Protein AF-A0A934CWC6-F1 (afdb_monomer_lite)

Structure (mmCIF, N/CA/C/O backbone):
data_AF-A0A934CWC6-F1
#
_entry.id   AF-A0A934CWC6-F1
#
loop_
_atom_site.group_PDB
_atom_site.id
_atom_site.type_symbol
_atom_site.label_atom_id
_atom_site.label_alt_id
_atom_site.label_comp_id
_atom_site.label_asym_id
_atom_site.label_entity_id
_atom_site.label_seq_id
_atom_site.pdbx_PDB_ins_code
_atom_site.Cartn_x
_atom_site.Cartn_y
_atom_site.Cartn_z
_atom_site.occupancy
_atom_site.B_iso_or_equiv
_atom_site.auth_seq_id
_atom_site.auth_comp_id
_atom_site.auth_asym_id
_atom_site.auth_atom_id
_atom_site.pdbx_PDB_model_num
ATOM 1 N N . MET A 1 1 ? 16.229 18.798 -27.814 1.00 45.75 1 MET A N 1
ATOM 2 C CA . MET A 1 1 ? 16.484 17.554 -27.055 1.00 45.75 1 MET A CA 1
ATOM 3 C C . MET A 1 1 ? 16.670 17.940 -25.593 1.00 45.75 1 MET A C 1
ATOM 5 O O . MET A 1 1 ? 17.727 18.439 -25.235 1.00 45.75 1 MET A O 1
ATOM 9 N N . THR A 1 2 ? 15.618 17.852 -24.776 1.00 52.31 2 THR A N 1
ATOM 10 C CA . THR A 1 2 ? 15.664 18.291 -23.371 1.00 52.31 2 THR A CA 1
ATOM 11 C C . THR A 1 2 ? 16.436 17.263 -22.550 1.00 52.31 2 THR A C 1
ATOM 13 O O . THR A 1 2 ? 15.930 16.170 -22.306 1.00 52.31 2 THR A O 1
ATOM 16 N N . GLN A 1 3 ? 17.659 17.605 -22.145 1.00 61.09 3 GLN A N 1
ATOM 17 C CA . GLN A 1 3 ? 18.456 16.855 -21.172 1.00 61.09 3 GLN A CA 1
ATOM 18 C C . GLN A 1 3 ? 17.710 16.858 -19.826 1.00 61.09 3 GLN A C 1
ATOM 20 O O . GLN A 1 3 ? 17.851 17.776 -19.021 1.00 61.09 3 GLN A O 1
ATOM 25 N N . LYS A 1 4 ? 16.821 15.880 -19.605 1.00 61.12 4 LYS A N 1
ATOM 26 C CA . LYS A 1 4 ? 16.160 15.689 -18.308 1.00 61.12 4 LYS A CA 1
ATOM 27 C C . LYS A 1 4 ? 17.223 15.212 -17.324 1.00 61.12 4 LYS A C 1
ATOM 29 O O . LYS A 1 4 ? 17.717 14.097 -17.466 1.00 61.12 4 LYS A O 1
ATOM 34 N N . ASN A 1 5 ? 17.577 16.048 -16.343 1.00 79.00 5 ASN A N 1
ATOM 35 C CA . ASN A 1 5 ? 18.562 15.670 -15.328 1.00 79.00 5 ASN A CA 1
ATOM 36 C C . ASN A 1 5 ? 18.143 14.337 -14.678 1.00 79.00 5 ASN A C 1
ATOM 38 O O . ASN A 1 5 ? 16.967 14.186 -14.329 1.00 79.00 5 ASN A O 1
ATOM 42 N N . PRO A 1 6 ? 19.073 13.390 -14.471 1.00 82.12 6 PRO A N 1
ATOM 43 C CA . PRO A 1 6 ? 18.762 12.042 -13.984 1.00 82.12 6 PRO A CA 1
ATOM 44 C C . PRO A 1 6 ? 18.031 12.050 -12.633 1.00 82.12 6 PRO A C 1
ATOM 46 O O . PRO A 1 6 ? 17.181 11.201 -12.376 1.00 82.12 6 PRO A O 1
ATOM 49 N N . ILE A 1 7 ? 18.275 13.072 -11.811 1.00 86.69 7 ILE A N 1
ATOM 50 C CA . ILE A 1 7 ? 17.576 13.311 -10.542 1.00 86.69 7 ILE A CA 1
ATOM 51 C C . ILE A 1 7 ? 16.071 13.532 -10.742 1.00 86.69 7 ILE A C 1
ATOM 53 O O . ILE A 1 7 ? 15.280 12.967 -9.998 1.00 86.69 7 ILE A O 1
ATOM 57 N N . TRP A 1 8 ? 15.649 14.280 -11.767 1.00 88.12 8 TRP A N 1
ATOM 58 C CA . TRP A 1 8 ? 14.223 14.496 -12.053 1.00 88.12 8 TRP A CA 1
ATOM 59 C C . TRP A 1 8 ? 13.526 13.224 -12.533 1.00 88.12 8 TRP A C 1
ATOM 61 O O . TRP A 1 8 ? 12.334 13.040 -12.284 1.00 88.12 8 TRP A O 1
ATOM 71 N N . VAL A 1 9 ? 14.255 12.345 -13.223 1.00 88.06 9 VAL A N 1
ATOM 72 C CA . VAL A 1 9 ? 13.734 11.038 -13.643 1.00 88.06 9 VAL A CA 1
ATOM 73 C C . VAL A 1 9 ? 13.551 10.136 -12.425 1.00 88.06 9 VAL A C 1
ATOM 75 O O . VAL A 1 9 ? 12.469 9.587 -12.242 1.00 88.06 9 VAL A O 1
ATOM 78 N N . ALA A 1 10 ? 14.558 10.054 -11.551 1.00 91.38 10 ALA A N 1
ATOM 79 C CA . ALA A 1 10 ? 14.476 9.285 -10.311 1.00 91.38 10 ALA A CA 1
ATOM 80 C C . ALA A 1 10 ? 13.356 9.788 -9.384 1.00 91.38 10 ALA A C 1
ATOM 82 O O . ALA A 1 10 ? 12.629 8.980 -8.810 1.00 91.38 10 ALA A O 1
ATOM 83 N N . LEU A 1 11 ? 13.172 11.109 -9.285 1.00 93.25 11 LEU A N 1
ATOM 84 C CA . LEU A 1 11 ? 12.117 11.707 -8.465 1.00 93.25 11 LEU A CA 1
ATOM 85 C C . LEU A 1 11 ? 10.717 11.353 -8.981 1.00 93.25 11 LEU A C 1
ATOM 87 O O . LEU A 1 11 ? 9.852 10.990 -8.190 1.00 93.25 11 LEU A O 1
ATOM 91 N N . ASN A 1 12 ? 10.501 11.420 -10.301 1.00 92.38 12 ASN A N 1
ATOM 92 C CA . ASN A 1 12 ? 9.229 11.016 -10.906 1.00 92.38 12 ASN A CA 1
ATOM 93 C C . ASN A 1 12 ? 8.944 9.531 -10.673 1.00 92.38 12 ASN A C 1
ATOM 95 O O . ASN A 1 12 ? 7.824 9.183 -10.317 1.00 92.38 12 ASN A O 1
ATOM 99 N N . LEU A 1 13 ? 9.958 8.673 -10.811 1.00 89.88 13 LEU A N 1
ATOM 100 C CA . LEU A 1 13 ? 9.808 7.238 -10.579 1.00 89.88 13 LEU A CA 1
ATOM 101 C C . LEU A 1 13 ? 9.452 6.937 -9.116 1.00 89.88 13 LEU A C 1
ATOM 103 O O . LEU A 1 13 ? 8.547 6.155 -8.836 1.00 89.88 13 LEU A O 1
ATOM 107 N N . ALA A 1 14 ? 10.142 7.588 -8.175 1.00 93.19 14 ALA A N 1
ATOM 108 C CA . ALA A 1 14 ? 9.872 7.449 -6.748 1.00 93.19 14 ALA A CA 1
ATOM 109 C C . ALA A 1 14 ? 8.461 7.936 -6.386 1.00 93.19 14 ALA A C 1
ATOM 111 O O . ALA A 1 14 ? 7.783 7.310 -5.573 1.00 93.19 14 ALA A O 1
ATOM 112 N N . TRP A 1 15 ? 8.000 9.017 -7.019 1.00 94.31 15 TRP A N 1
ATOM 113 C CA . TRP A 1 15 ? 6.643 9.530 -6.861 1.00 94.31 15 TRP A CA 1
ATOM 114 C C . TRP A 1 15 ? 5.614 8.527 -7.392 1.00 94.31 15 TRP A C 1
ATOM 116 O O . TRP A 1 15 ? 4.719 8.115 -6.660 1.00 94.31 15 TRP A O 1
ATOM 126 N N . GLU A 1 16 ? 5.777 8.059 -8.627 1.00 90.62 16 GLU A N 1
ATOM 127 C CA . GLU A 1 16 ? 4.864 7.110 -9.272 1.00 90.62 16 GLU A CA 1
ATOM 128 C C . GLU A 1 16 ? 4.733 5.798 -8.476 1.00 90.62 16 GLU A C 1
ATOM 130 O O . GLU A 1 16 ? 3.622 5.321 -8.221 1.00 90.62 16 GLU A O 1
ATOM 135 N N . LEU A 1 17 ? 5.854 5.261 -7.987 1.00 88.69 17 LEU A N 1
ATOM 136 C CA . LEU A 1 17 ? 5.871 4.087 -7.110 1.00 88.69 17 LEU A CA 1
ATOM 137 C C . LEU A 1 17 ? 5.243 4.383 -5.743 1.00 88.69 17 LEU A C 1
ATOM 139 O O . LEU A 1 17 ? 4.460 3.578 -5.235 1.00 88.69 17 LEU A O 1
ATOM 143 N N . GLY A 1 18 ? 5.539 5.553 -5.172 1.00 93.06 18 GLY A N 1
ATOM 144 C CA . GLY A 1 18 ? 5.003 6.003 -3.892 1.00 93.06 18 GLY A CA 1
ATOM 145 C C . GLY A 1 18 ? 3.477 6.019 -3.874 1.00 93.06 18 GLY A C 1
ATOM 146 O O . GLY A 1 18 ? 2.877 5.390 -3.004 1.00 93.06 18 GLY A O 1
ATOM 147 N N . TYR A 1 19 ? 2.830 6.653 -4.857 1.00 90.75 19 TYR A N 1
ATOM 148 C CA . TYR A 1 19 ? 1.360 6.698 -4.919 1.00 90.75 19 TYR A CA 1
ATOM 149 C C . TYR A 1 19 ? 0.737 5.349 -5.258 1.00 90.75 19 TYR A C 1
ATOM 151 O O . TYR A 1 19 ? -0.292 5.001 -4.682 1.00 90.75 19 TYR A O 1
ATOM 159 N N . THR A 1 20 ? 1.371 4.557 -6.125 1.00 87.75 20 THR A N 1
ATOM 160 C CA . THR A 1 20 ? 0.874 3.219 -6.486 1.00 87.75 20 THR A CA 1
ATOM 161 C C . THR A 1 20 ? 0.719 2.314 -5.261 1.00 87.75 20 THR A C 1
ATOM 163 O O . THR A 1 20 ? -0.208 1.508 -5.206 1.00 87.75 20 THR A O 1
ATOM 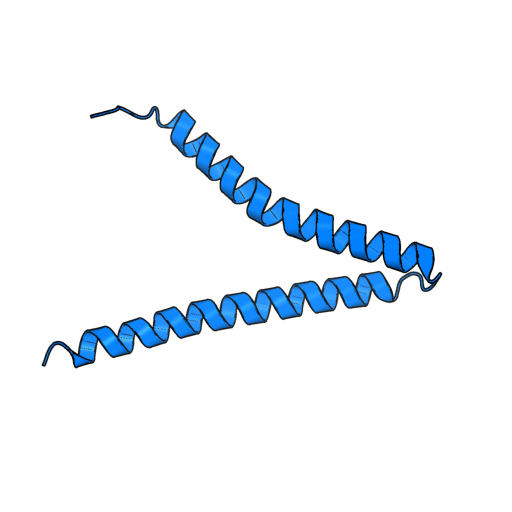166 N N . ILE A 1 21 ? 1.592 2.468 -4.262 1.00 83.94 21 ILE A N 1
ATOM 167 C CA . ILE A 1 21 ? 1.575 1.672 -3.029 1.00 83.94 21 ILE A CA 1
ATOM 168 C C . ILE A 1 21 ? 0.784 2.384 -1.920 1.00 83.94 21 ILE A C 1
ATOM 170 O O . ILE A 1 21 ? -0.031 1.761 -1.240 1.00 83.94 21 ILE A O 1
ATOM 174 N N . ALA A 1 22 ? 0.980 3.693 -1.743 1.00 90.56 22 ALA A N 1
ATOM 175 C CA . ALA A 1 22 ? 0.350 4.449 -0.663 1.00 90.56 22 ALA A CA 1
ATOM 176 C C . ALA A 1 22 ? -1.175 4.533 -0.813 1.00 90.56 22 ALA A C 1
ATOM 178 O O . ALA A 1 22 ? -1.890 4.379 0.176 1.00 90.56 22 ALA A O 1
ATOM 179 N N . ILE A 1 23 ? -1.689 4.727 -2.033 1.00 90.06 23 ILE A N 1
ATOM 180 C CA . ILE A 1 23 ? -3.132 4.850 -2.290 1.00 90.06 23 ILE A CA 1
ATOM 181 C C . ILE A 1 23 ? -3.910 3.612 -1.804 1.00 90.06 23 ILE A C 1
ATOM 183 O O . ILE A 1 23 ? -4.814 3.780 -0.984 1.00 90.06 23 ILE A O 1
ATOM 187 N N . PRO A 1 24 ? -3.593 2.373 -2.229 1.00 79.44 24 PRO A N 1
ATOM 188 C CA . PRO A 1 24 ? -4.329 1.197 -1.771 1.00 79.44 24 PRO A CA 1
ATOM 189 C C . PRO A 1 24 ? -4.151 0.931 -0.274 1.00 79.44 24 PRO A C 1
ATOM 191 O O . PRO A 1 24 ? -5.117 0.530 0.370 1.00 79.44 24 PRO A O 1
ATOM 194 N N . ILE A 1 25 ? -2.974 1.202 0.306 1.00 84.38 25 ILE A N 1
ATOM 195 C CA . ILE A 1 25 ? -2.754 1.060 1.756 1.00 84.38 25 ILE A CA 1
ATOM 196 C C . ILE A 1 25 ? -3.665 2.005 2.535 1.00 84.38 25 ILE A C 1
ATOM 198 O O . ILE A 1 25 ? -4.316 1.581 3.487 1.00 84.38 25 ILE A O 1
ATOM 202 N N . VAL A 1 26 ? -3.737 3.274 2.133 1.00 87.19 26 VAL A N 1
ATOM 203 C CA . VAL A 1 26 ? -4.563 4.266 2.826 1.00 87.19 26 VAL A CA 1
ATOM 204 C C . VAL A 1 26 ? -6.044 3.970 2.613 1.00 87.19 26 VAL A C 1
ATOM 206 O O . VAL A 1 26 ? -6.796 3.950 3.581 1.00 87.19 26 VAL A O 1
ATOM 209 N N . ILE A 1 27 ? -6.476 3.672 1.387 1.00 83.88 27 ILE A N 1
ATOM 210 C CA . ILE A 1 27 ? -7.892 3.403 1.095 1.00 83.88 27 ILE A CA 1
ATOM 211 C C . ILE A 1 27 ? -8.371 2.132 1.801 1.00 83.88 27 ILE A C 1
ATOM 213 O O . ILE A 1 27 ? -9.409 2.155 2.460 1.00 83.88 27 ILE A O 1
ATOM 217 N N . LEU A 1 28 ? -7.629 1.028 1.698 1.00 75.94 28 LEU A N 1
ATOM 218 C CA . LEU A 1 28 ? -8.044 -0.249 2.284 1.00 75.94 28 LEU A CA 1
ATOM 219 C C . LEU A 1 28 ? -7.779 -0.304 3.787 1.00 75.94 28 LEU A C 1
ATOM 221 O O . LEU A 1 28 ? -8.610 -0.819 4.529 1.00 75.94 28 LEU A O 1
ATOM 225 N N . GLY A 1 29 ? -6.658 0.251 4.251 1.00 77.44 29 GLY A N 1
ATOM 226 C CA . GLY A 1 29 ? -6.314 0.301 5.669 1.00 77.44 29 GLY A CA 1
ATOM 227 C C . GLY A 1 29 ? -7.234 1.236 6.447 1.00 77.44 29 GLY A C 1
ATOM 228 O O . GLY A 1 29 ? -7.819 0.829 7.448 1.00 77.44 29 GLY A O 1
ATOM 229 N N . PHE A 1 30 ? -7.429 2.468 5.965 1.00 80.00 30 PHE A N 1
ATOM 230 C CA . PHE A 1 30 ? -8.310 3.431 6.628 1.00 80.00 30 PHE A CA 1
ATOM 231 C C . PHE A 1 30 ? -9.788 3.091 6.415 1.00 80.00 30 PHE A C 1
ATOM 233 O O . PHE A 1 30 ? -10.575 3.183 7.353 1.00 80.00 30 PHE A O 1
ATOM 240 N N . GLY A 1 31 ? -10.166 2.631 5.217 1.00 75.12 31 GLY A N 1
ATOM 241 C CA . GLY A 1 31 ? -11.518 2.144 4.937 1.00 75.12 31 GLY A CA 1
ATOM 242 C C . GLY A 1 31 ? -11.881 0.928 5.789 1.00 75.12 31 GLY A C 1
ATOM 243 O O . GLY A 1 31 ? -12.953 0.903 6.388 1.00 75.12 31 GLY A O 1
ATOM 244 N N . GLY A 1 32 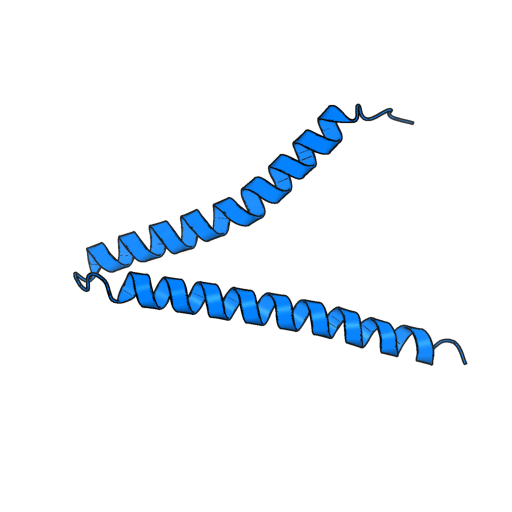? -10.964 -0.033 5.923 1.00 67.69 32 GLY A N 1
ATOM 245 C CA . GLY A 1 32 ? -11.124 -1.196 6.794 1.00 67.69 32 GLY A CA 1
ATOM 246 C C . GLY A 1 32 ? -11.233 -0.809 8.268 1.00 67.69 32 GLY A C 1
ATOM 247 O O . GLY A 1 32 ? -12.165 -1.243 8.938 1.00 67.69 32 GLY A O 1
ATOM 248 N N . ALA A 1 33 ? -10.350 0.069 8.757 1.00 69.25 33 ALA A N 1
ATOM 249 C CA . ALA A 1 33 ? -10.374 0.543 10.143 1.00 69.25 33 ALA A CA 1
ATOM 250 C C . ALA A 1 33 ? -11.636 1.360 10.478 1.00 69.25 33 ALA A C 1
ATOM 252 O O . ALA A 1 33 ? -12.193 1.232 11.570 1.00 69.25 33 ALA A O 1
ATOM 253 N N . TRP A 1 34 ? -12.119 2.188 9.546 1.00 70.00 34 TRP A N 1
ATOM 254 C CA . TRP A 1 34 ? -13.344 2.969 9.734 1.00 70.00 34 TRP A CA 1
ATOM 255 C C . TRP A 1 34 ? -14.586 2.077 9.793 1.00 70.00 34 TRP A C 1
ATOM 257 O O . TRP A 1 34 ? -15.464 2.292 10.633 1.00 70.00 34 TRP A O 1
ATOM 267 N N . LEU A 1 35 ? -14.642 1.050 8.942 1.00 64.25 35 LEU A N 1
ATOM 268 C CA . LEU A 1 35 ? -15.739 0.088 8.928 1.00 64.25 35 LEU A CA 1
ATOM 269 C C . LEU A 1 35 ? -15.723 -0.782 10.197 1.00 64.25 35 LEU A C 1
ATOM 271 O O . LEU A 1 35 ? -16.767 -0.970 10.817 1.00 64.25 35 LEU A O 1
ATOM 275 N N . ASP A 1 36 ? -14.542 -1.209 10.651 1.00 62.53 36 ASP A N 1
ATOM 276 C CA . ASP A 1 36 ? -14.364 -1.969 11.896 1.00 62.53 36 ASP A CA 1
ATOM 277 C C . ASP A 1 36 ? -14.858 -1.181 13.126 1.00 62.53 36 ASP A C 1
ATOM 279 O O . ASP A 1 36 ? -15.608 -1.705 13.952 1.00 62.53 36 ASP A O 1
ATOM 283 N N . LYS A 1 37 ? -14.562 0.128 13.182 1.00 64.94 37 LYS A N 1
ATOM 284 C CA . LYS A 1 37 ? -15.045 1.034 14.240 1.00 64.94 37 LYS A CA 1
ATOM 285 C C . LYS A 1 37 ? -16.555 1.298 14.172 1.00 64.94 37 LYS A C 1
ATOM 287 O O . LYS A 1 37 ? -17.174 1.525 15.209 1.00 64.94 37 LYS A O 1
ATOM 292 N N . LYS A 1 38 ? -17.156 1.293 12.976 1.00 64.94 38 LYS A N 1
ATOM 293 C CA . LYS A 1 38 ? -18.593 1.564 12.790 1.00 64.94 38 LYS A CA 1
ATOM 294 C C . LYS A 1 38 ? -19.479 0.358 13.109 1.00 64.94 38 LYS A C 1
ATOM 296 O O . LYS A 1 38 ? -20.589 0.556 13.593 1.00 64.94 38 LYS A O 1
ATOM 301 N N . TYR A 1 39 ? -18.998 -0.860 12.861 1.00 64.75 39 TYR A N 1
ATOM 302 C CA . TYR A 1 39 ? -19.746 -2.094 13.135 1.00 64.75 39 TYR A CA 1
ATOM 303 C C . TYR A 1 39 ? -19.386 -2.755 14.474 1.00 64.75 39 TYR A C 1
ATOM 305 O O . TYR A 1 39 ? -20.072 -3.687 14.883 1.00 64.75 39 TYR A O 1
ATOM 313 N N . GLY A 1 40 ? -18.350 -2.281 15.179 1.00 60.88 40 GLY A N 1
ATOM 314 C CA . GLY A 1 40 ? -17.949 -2.819 16.486 1.00 60.88 40 GLY A CA 1
ATOM 315 C C . GLY A 1 40 ? -17.400 -4.250 16.425 1.00 60.88 40 GLY A C 1
ATOM 316 O O . GLY A 1 40 ? -17.260 -4.901 17.454 1.00 60.88 40 GLY A O 1
ATOM 317 N N . THR A 1 41 ? -17.093 -4.750 15.225 1.00 56.53 41 THR A N 1
ATOM 318 C CA . THR A 1 41 ? -16.662 -6.128 14.947 1.00 56.53 41 THR A CA 1
ATOM 319 C C . THR A 1 41 ? -15.148 -6.302 15.003 1.00 56.53 41 THR A C 1
ATOM 321 O O . THR A 1 41 ? -14.616 -7.154 14.291 1.00 56.53 41 THR A O 1
ATOM 324 N N . SER A 1 42 ? -14.436 -5.513 15.812 1.00 54.28 42 SER A N 1
ATOM 325 C CA . SER A 1 42 ? -12.982 -5.635 15.901 1.00 54.28 42 SER A CA 1
ATOM 326 C C . SER A 1 42 ? -12.579 -7.062 16.293 1.00 54.28 42 SER A C 1
ATOM 328 O O . SER A 1 42 ? -12.997 -7.507 17.364 1.00 54.28 42 SER A O 1
ATOM 330 N N . PRO A 1 43 ? -11.794 -7.803 15.469 1.00 65.38 43 PRO A N 1
ATOM 331 C CA . PRO A 1 43 ? -11.012 -7.380 14.291 1.00 65.38 43 PRO A CA 1
ATOM 332 C C . PRO A 1 43 ? -11.418 -8.062 12.956 1.00 65.38 43 PRO A C 1
ATOM 334 O O . PRO A 1 43 ? -10.576 -8.304 12.088 1.00 65.38 43 PRO A O 1
ATOM 337 N N . ALA A 1 44 ? -12.683 -8.436 12.770 1.00 67.19 44 ALA A N 1
ATOM 338 C CA . ALA A 1 44 ? -13.135 -9.230 11.624 1.00 67.19 44 ALA A CA 1
ATOM 339 C C . ALA A 1 44 ? -13.077 -8.471 10.283 1.00 67.19 44 ALA A C 1
ATOM 341 O O . ALA A 1 44 ? -12.696 -9.051 9.265 1.00 67.19 44 ALA A O 1
ATOM 342 N N . LEU A 1 45 ? -13.405 -7.172 10.257 1.00 64.44 45 LEU A N 1
ATOM 343 C CA . LEU A 1 45 ? -13.400 -6.386 9.013 1.00 64.44 45 LEU A CA 1
ATOM 344 C C . LEU A 1 45 ? -11.985 -6.064 8.529 1.00 64.44 45 LEU A C 1
ATOM 346 O O . LEU A 1 45 ? -11.745 -6.012 7.323 1.00 64.44 45 LEU A O 1
ATOM 350 N N . LEU A 1 46 ? -11.039 -5.920 9.456 1.00 66.19 46 LEU A N 1
ATOM 351 C CA . LEU A 1 46 ? -9.621 -5.750 9.144 1.00 66.19 46 LEU A CA 1
ATOM 352 C C . LEU A 1 46 ? -9.060 -7.016 8.466 1.00 66.19 46 LEU A C 1
ATOM 354 O O . LEU A 1 46 ? -8.388 -6.920 7.439 1.00 66.19 46 LEU A O 1
ATOM 358 N N . LEU A 1 47 ? -9.428 -8.205 8.965 1.00 73.19 47 LEU A N 1
ATOM 359 C CA . LEU A 1 47 ? -9.075 -9.494 8.352 1.00 73.19 47 LEU A CA 1
ATOM 360 C C . LEU A 1 47 ? -9.709 -9.678 6.966 1.00 73.19 47 LEU A C 1
ATOM 362 O O . LEU A 1 47 ? -9.030 -10.112 6.035 1.00 73.19 47 LEU A O 1
ATOM 366 N N . ILE A 1 48 ? -10.980 -9.301 6.799 1.00 75.44 48 ILE A N 1
ATOM 367 C CA . ILE A 1 48 ? -11.669 -9.361 5.500 1.00 75.44 48 ILE A CA 1
ATOM 368 C C . ILE A 1 48 ? -11.046 -8.372 4.504 1.00 75.44 48 ILE A C 1
ATOM 370 O O . ILE A 1 48 ? -10.833 -8.730 3.349 1.00 75.44 48 ILE A O 1
ATOM 374 N N . GLY A 1 49 ? -10.695 -7.158 4.940 1.00 69.25 49 GLY A N 1
ATOM 375 C CA . GLY A 1 49 ? -10.006 -6.160 4.117 1.00 69.25 49 GLY A CA 1
ATOM 376 C C . GLY A 1 49 ? -8.612 -6.615 3.674 1.00 69.25 49 GLY A C 1
ATOM 377 O O . GLY A 1 49 ? -8.255 -6.460 2.505 1.00 69.25 49 GLY A O 1
ATOM 378 N N . MET A 1 50 ? -7.849 -7.252 4.567 1.00 73.00 50 MET A N 1
ATOM 379 C CA . MET A 1 50 ? -6.576 -7.892 4.220 1.00 73.00 50 MET A CA 1
ATOM 380 C C . MET A 1 50 ? -6.764 -9.030 3.212 1.00 73.00 50 MET A C 1
ATOM 382 O O . MET A 1 50 ? -6.059 -9.065 2.203 1.00 73.00 50 MET A O 1
ATOM 386 N N . ALA A 1 51 ? -7.728 -9.925 3.441 1.00 80.81 51 ALA A N 1
ATOM 387 C CA . ALA A 1 51 ? -8.022 -11.031 2.532 1.00 80.81 51 ALA A CA 1
ATOM 388 C C . ALA A 1 51 ? -8.456 -10.532 1.142 1.00 80.81 51 ALA A C 1
ATOM 390 O O . ALA A 1 51 ? -7.987 -11.044 0.125 1.00 80.81 51 ALA A O 1
ATOM 391 N N . LEU A 1 52 ? -9.285 -9.484 1.086 1.00 75.62 52 LEU A N 1
ATOM 392 C CA . LEU A 1 52 ? -9.691 -8.821 -0.156 1.00 75.62 52 LEU A CA 1
ATOM 393 C C . LEU A 1 52 ? -8.511 -8.163 -0.871 1.00 75.62 52 LEU A C 1
ATOM 395 O O . LEU A 1 52 ? -8.374 -8.335 -2.078 1.00 75.62 52 LEU A O 1
ATOM 399 N N . SER A 1 53 ? -7.635 -7.459 -0.152 1.00 76.19 53 SER A N 1
ATOM 400 C CA . SER A 1 53 ? -6.419 -6.860 -0.722 1.00 76.19 53 SER A CA 1
ATOM 401 C C . SER A 1 53 ? -5.521 -7.910 -1.389 1.00 76.19 53 SER A C 1
ATOM 403 O O . SER A 1 53 ? -5.057 -7.732 -2.521 1.00 76.19 53 SER A O 1
ATOM 405 N N . LEU A 1 54 ? -5.342 -9.050 -0.717 1.00 81.62 54 LEU A N 1
ATOM 406 C CA . LEU A 1 54 ? -4.577 -10.195 -1.212 1.00 81.62 54 LEU A CA 1
ATOM 407 C C . LEU A 1 54 ? -5.226 -10.832 -2.448 1.00 81.62 54 LEU A C 1
ATOM 409 O O . LEU A 1 54 ? -4.537 -11.126 -3.430 1.00 81.62 54 LEU A O 1
ATOM 413 N N . ALA A 1 55 ? -6.549 -11.003 -2.424 1.00 84.81 55 ALA A N 1
ATOM 414 C CA . ALA A 1 55 ? -7.311 -11.543 -3.543 1.00 84.81 55 ALA A CA 1
ATOM 415 C C . ALA A 1 55 ? -7.258 -10.614 -4.766 1.00 84.81 55 ALA A C 1
ATOM 417 O O . ALA A 1 55 ? -6.950 -11.062 -5.871 1.00 84.81 55 ALA A O 1
ATOM 418 N N . VAL A 1 56 ? -7.487 -9.312 -4.576 1.00 82.44 56 VAL A N 1
ATOM 419 C CA . VAL A 1 56 ? -7.448 -8.310 -5.652 1.00 82.44 56 VAL A CA 1
ATOM 420 C C . VAL A 1 56 ? -6.045 -8.207 -6.250 1.00 82.44 56 VAL A C 1
ATOM 422 O O . VAL A 1 56 ? -5.910 -8.234 -7.475 1.00 82.44 56 VAL A O 1
ATOM 425 N N . SER A 1 57 ? -4.999 -8.173 -5.418 1.00 75.94 57 SER A N 1
ATOM 426 C CA . SER A 1 57 ? -3.608 -8.178 -5.894 1.00 75.94 57 SER A CA 1
ATOM 427 C C . SER A 1 57 ? -3.290 -9.433 -6.707 1.00 75.94 57 SER A C 1
ATOM 429 O O . SER A 1 57 ? -2.761 -9.328 -7.814 1.00 75.94 57 SER A O 1
ATOM 431 N N . SER A 1 58 ? -3.669 -10.616 -6.214 1.00 87.50 58 SER A N 1
ATOM 432 C CA . SER A 1 58 ? -3.433 -11.880 -6.925 1.00 87.50 58 SER A CA 1
ATOM 433 C C . SER A 1 58 ? -4.148 -11.925 -8.274 1.00 87.50 58 SER A C 1
ATOM 435 O O . SER A 1 58 ? -3.549 -12.306 -9.281 1.00 87.50 58 SER A O 1
ATOM 437 N N . VAL A 1 59 ? -5.408 -11.485 -8.333 1.00 88.50 59 VAL A N 1
ATOM 438 C CA . VAL A 1 59 ? -6.177 -11.430 -9.587 1.00 88.50 59 VAL A CA 1
ATOM 439 C C . VAL A 1 59 ? -5.575 -10.415 -10.564 1.00 88.50 59 VAL A C 1
ATOM 441 O O . VAL A 1 59 ? -5.498 -10.695 -11.762 1.00 88.50 59 VAL A O 1
ATOM 444 N N . GLY A 1 60 ? -5.118 -9.260 -10.075 1.00 82.1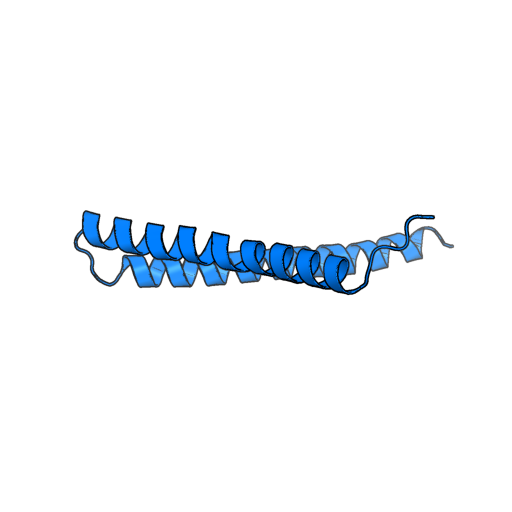9 60 GLY A N 1
ATOM 445 C CA . GLY A 1 60 ? -4.453 -8.241 -10.887 1.00 82.19 60 GLY A CA 1
ATOM 446 C C . GLY A 1 60 ? -3.169 -8.758 -11.534 1.00 82.19 60 GLY A C 1
ATOM 447 O O . GLY A 1 60 ? -3.001 -8.640 -12.749 1.00 82.19 60 GLY A O 1
ATOM 448 N N . VAL A 1 61 ? -2.304 -9.405 -10.747 1.00 86.44 61 VAL A N 1
ATOM 449 C CA . VAL A 1 61 ? -1.069 -10.036 -11.242 1.00 86.44 61 VAL A CA 1
ATOM 450 C C . VAL A 1 61 ? -1.392 -11.140 -12.245 1.00 86.44 61 VAL A C 1
ATOM 452 O O . VAL A 1 61 ? -0.831 -11.156 -13.339 1.00 86.44 61 VAL A O 1
ATOM 455 N N . TYR A 1 62 ? -2.345 -12.019 -11.928 1.00 86.69 62 TYR A N 1
ATOM 456 C CA . TYR A 1 62 ? -2.727 -13.123 -12.808 1.00 86.69 62 TYR A CA 1
ATOM 457 C C . TYR A 1 62 ? -3.263 -12.647 -14.166 1.00 86.69 62 TYR A C 1
ATOM 459 O O . TYR A 1 62 ? -2.916 -13.216 -15.203 1.00 86.69 62 TYR A O 1
ATOM 467 N N . ARG A 1 63 ? -4.077 -11.582 -14.191 1.00 84.62 63 ARG A N 1
ATOM 468 C CA . ARG A 1 63 ? -4.547 -10.968 -15.447 1.00 84.62 63 ARG A CA 1
ATOM 469 C C . ARG A 1 63 ? -3.383 -10.400 -16.250 1.00 84.62 63 ARG A C 1
ATOM 471 O O . ARG A 1 63 ? -3.288 -10.692 -17.435 1.00 84.62 63 ARG A O 1
ATOM 478 N N . LYS A 1 64 ? -2.467 -9.683 -15.597 1.00 79.56 64 LYS A N 1
ATOM 479 C CA . LYS A 1 64 ? -1.305 -9.074 -16.259 1.00 79.56 64 LYS A CA 1
ATOM 480 C C . LYS A 1 64 ? -0.374 -10.121 -16.870 1.00 79.56 64 LYS A C 1
ATOM 482 O O . LYS A 1 64 ? 0.029 -9.982 -18.017 1.00 79.56 64 LYS A O 1
ATOM 487 N N . VAL A 1 65 ? -0.097 -11.204 -16.141 1.00 86.75 65 VAL A N 1
ATOM 488 C CA . VAL A 1 65 ? 0.705 -12.331 -16.644 1.00 86.75 65 VAL A CA 1
ATOM 489 C C . VAL A 1 65 ? 0.014 -13.006 -17.828 1.00 86.75 65 VAL A C 1
ATOM 491 O O . VAL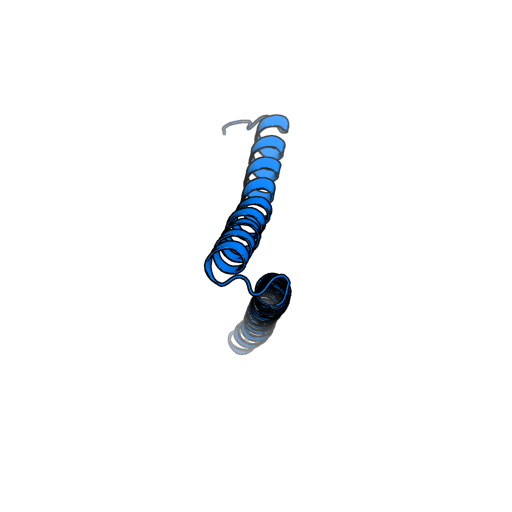 A 1 65 ? 0.653 -13.263 -18.843 1.00 86.75 65 VAL A O 1
ATOM 494 N N . ARG A 1 66 ? -1.299 -13.250 -17.743 1.00 79.25 66 ARG A N 1
ATOM 495 C CA . ARG A 1 66 ? -2.061 -13.842 -18.852 1.00 79.25 66 ARG A CA 1
ATOM 496 C C . ARG A 1 66 ? -2.100 -12.973 -20.097 1.00 79.25 66 ARG A C 1
ATOM 498 O O . ARG A 1 66 ? -2.054 -13.533 -21.189 1.00 79.25 66 ARG A O 1
ATOM 505 N N . ASP A 1 67 ? -2.224 -11.662 -19.945 1.00 77.56 67 ASP A N 1
ATOM 506 C CA . ASP A 1 67 ? -2.216 -10.744 -21.081 1.00 77.56 67 ASP A CA 1
ATOM 507 C C . ASP A 1 67 ? -0.847 -10.772 -21.768 1.00 77.56 67 ASP A C 1
ATOM 509 O O . ASP A 1 67 ? -0.794 -10.950 -22.981 1.00 77.56 67 ASP A O 1
ATOM 513 N N . ILE A 1 68 ? 0.252 -10.782 -21.003 1.00 75.69 68 ILE A N 1
ATOM 514 C CA . ILE A 1 68 ? 1.615 -10.940 -21.543 1.00 75.69 68 ILE A CA 1
ATOM 515 C C . ILE A 1 68 ? 1.785 -12.294 -22.261 1.00 75.69 68 ILE A C 1
ATOM 517 O O . ILE A 1 68 ? 2.262 -12.342 -23.393 1.00 75.69 68 ILE A O 1
ATOM 521 N N . THR A 1 69 ? 1.347 -13.408 -21.658 1.00 74.25 69 THR A N 1
ATOM 522 C CA . THR A 1 69 ? 1.425 -14.738 -22.298 1.00 74.25 69 THR A CA 1
ATOM 523 C C . THR A 1 69 ? 0.539 -14.848 -23.549 1.00 74.25 69 THR A C 1
ATOM 525 O O . THR A 1 69 ? 0.842 -15.627 -24.456 1.00 74.25 69 THR A O 1
ATOM 528 N N . ARG A 1 70 ? -0.573 -14.106 -23.617 1.00 62.88 70 ARG A N 1
ATOM 529 C CA . ARG A 1 70 ? -1.453 -14.072 -24.796 1.00 62.88 70 ARG A CA 1
ATOM 530 C C . ARG A 1 70 ? -0.863 -13.242 -25.929 1.00 62.88 70 ARG A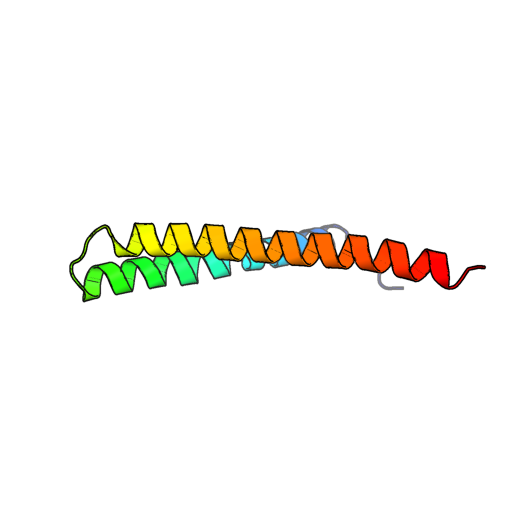 C 1
ATOM 532 O O . ARG A 1 70 ? -0.911 -13.703 -27.070 1.00 62.88 70 ARG A O 1
ATOM 539 N N . ASP A 1 71 ? -0.255 -12.103 -25.618 1.00 58.62 71 ASP A N 1
ATOM 540 C CA . ASP A 1 71 ? 0.434 -11.263 -26.604 1.00 58.62 71 ASP A CA 1
ATOM 541 C C . ASP A 1 71 ? 1.613 -12.008 -27.256 1.00 58.62 71 ASP A C 1
ATOM 543 O O . ASP A 1 71 ? 1.819 -11.939 -28.470 1.00 58.62 71 ASP A O 1
ATOM 547 N N . GLU A 1 72 ? 2.315 -12.849 -26.487 1.00 57.97 72 GLU A N 1
ATOM 548 C CA . GLU A 1 72 ? 3.423 -13.665 -27.002 1.00 57.97 72 GLU A CA 1
ATOM 549 C C . GLU A 1 72 ? 2.984 -14.752 -28.008 1.00 57.97 72 GLU A C 1
ATOM 551 O O . GLU A 1 72 ? 3.771 -15.189 -28.857 1.00 57.97 72 GLU A O 1
ATOM 556 N N . LYS A 1 73 ? 1.722 -15.200 -27.944 1.00 53.12 73 LYS A N 1
ATOM 557 C CA . LYS A 1 73 ? 1.152 -16.157 -28.911 1.00 53.12 73 LYS A CA 1
ATOM 558 C C . 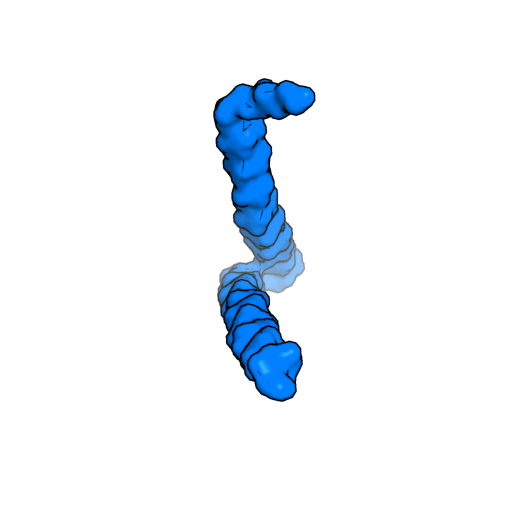LYS A 1 73 ? 0.566 -15.468 -30.145 1.00 53.12 73 LYS A C 1
ATOM 560 O O . LYS A 1 73 ? 0.643 -16.044 -31.228 1.00 53.12 73 LYS A O 1
ATOM 565 N N . GLY A 1 74 ? 0.040 -14.248 -30.011 1.00 51.81 74 GLY A N 1
ATOM 566 C CA . GLY A 1 74 ? -0.477 -13.458 -31.136 1.00 51.81 74 GLY A CA 1
ATOM 567 C C . GLY A 1 74 ? 0.622 -12.984 -32.093 1.00 51.81 74 GLY A C 1
ATOM 568 O O . GLY A 1 74 ? 0.460 -13.065 -33.308 1.00 51.81 74 GLY A O 1
ATOM 569 N N . SER A 1 75 ? 1.781 -12.591 -31.558 1.00 54.25 75 SER A N 1
ATOM 570 C CA . SER A 1 75 ? 2.889 -12.054 -32.363 1.00 54.25 75 SER A CA 1
ATOM 571 C C . SER A 1 75 ? 3.635 -13.118 -33.197 1.00 54.25 75 SER A C 1
ATOM 573 O O . SER A 1 75 ? 4.188 -12.813 -34.249 1.00 54.25 75 SER A O 1
ATOM 575 N N . ARG A 1 76 ? 3.592 -14.404 -32.805 1.00 56.44 76 ARG A N 1
ATOM 576 C CA . ARG A 1 76 ? 4.186 -15.510 -33.594 1.00 56.44 76 ARG A CA 1
ATOM 577 C C . ARG A 1 76 ? 3.272 -16.072 -34.691 1.00 56.44 76 ARG A C 1
ATOM 579 O O . ARG A 1 76 ? 3.768 -16.761 -35.578 1.00 56.44 76 ARG A O 1
ATOM 586 N N . ALA A 1 77 ? 1.964 -15.807 -34.643 1.00 56.62 77 ALA A N 1
ATOM 587 C CA . ALA A 1 77 ? 1.002 -16.304 -35.635 1.00 56.62 77 ALA A CA 1
ATOM 588 C C . ALA A 1 77 ? 0.848 -15.379 -36.860 1.00 56.62 77 ALA A C 1
ATOM 590 O O . ALA A 1 77 ? 0.375 -15.828 -37.895 1.00 56.62 77 ALA A O 1
ATOM 591 N N . VAL A 1 78 ? 1.283 -14.117 -36.757 1.00 60.38 78 VAL A N 1
ATOM 592 C CA . VAL A 1 78 ? 1.291 -13.111 -37.844 1.00 60.38 78 VAL A CA 1
ATOM 593 C C . VAL A 1 78 ? 2.660 -13.015 -38.549 1.00 60.38 78 VAL A C 1
ATOM 595 O O . VAL A 1 78 ? 2.917 -12.111 -39.334 1.00 60.38 78 VAL A O 1
ATOM 598 N N . GLY A 1 79 ? 3.563 -13.956 -38.269 1.00 56.25 79 GLY A N 1
ATOM 599 C CA . GLY A 1 79 ? 4.906 -14.026 -38.855 1.00 56.25 79 GLY A CA 1
ATOM 600 C C . GLY A 1 79 ? 5.179 -15.305 -39.648 1.00 56.25 79 GLY A C 1
ATOM 601 O O . GLY A 1 79 ? 6.340 -15.699 -39.753 1.00 56.25 79 GLY A O 1
ATOM 602 N N . LYS A 1 80 ? 4.141 -15.989 -40.144 1.00 41.56 80 LYS A N 1
ATOM 603 C CA . LYS A 1 80 ? 4.270 -17.127 -41.062 1.00 41.56 80 LYS A CA 1
ATOM 604 C C . LYS A 1 80 ? 3.393 -16.946 -42.285 1.00 41.56 80 LYS A C 1
ATOM 606 O O . LYS A 1 80 ? 2.239 -16.510 -42.097 1.00 41.56 80 LYS A O 1
#

Foldseek 3Di:
DDPPPVVNVVVVVCVVVCCVPVVLCCCLVVVQVVVCVVVVVPPVSVVVSVVVVVVVVVVVVVVVVVVVVVVVVVVVVVVD

Radius of gyration: 20.06 Å; chains: 1; bounding box: 38×35×58 Å

pLDDT: mean 74.6, std 13.2, range [41.56, 94.31]

Sequence (80 aa):
MTQKNPIWVALNLAWELGYTIAIPIVILGFGGAWLDKKYGTSPALLLIGMALSLAVSSVGVYRKVRDITRDEKGSRAVGK

Secondary structure (DSSP, 8-state):
-----HHHHHHHHHHHHHHHHHHHHHHHHHHHHHHHHHHT-TTHHHHHHHHHHHHHHHHHHHHHHHHHHHHHHHHHHS--